Protein AF-A0A838QRA5-F1 (afdb_monomer)

Structure (mmCIF, N/CA/C/O backbone):
data_AF-A0A838QRA5-F1
#
_entry.id   AF-A0A838QRA5-F1
#
loop_
_atom_site.group_PDB
_atom_site.id
_atom_site.type_symbol
_atom_site.label_atom_id
_atom_site.label_alt_id
_atom_site.label_comp_id
_atom_site.label_asym_id
_atom_site.label_entity_id
_atom_site.label_seq_id
_atom_site.pdbx_PDB_ins_code
_atom_site.Cartn_x
_atom_site.Cartn_y
_atom_site.Cartn_z
_atom_site.occupancy
_atom_site.B_iso_or_equiv
_atom_site.auth_seq_id
_atom_site.auth_comp_id
_atom_site.auth_asym_id
_atom_site.auth_atom_id
_atom_site.pdbx_PDB_model_num
ATOM 1 N N . PHE A 1 1 ? 23.128 -7.949 -1.759 1.00 39.28 1 PHE A N 1
ATOM 2 C CA . PHE A 1 1 ? 23.248 -6.479 -1.742 1.00 39.28 1 PHE A CA 1
ATOM 3 C C . PHE A 1 1 ? 24.211 -6.076 -2.852 1.00 39.28 1 PHE A C 1
ATOM 5 O O . PHE A 1 1 ? 25.358 -6.506 -2.819 1.00 39.28 1 PHE A O 1
ATOM 12 N N . SER A 1 2 ? 23.737 -5.412 -3.908 1.00 34.53 2 SER A N 1
ATOM 13 C CA . SER A 1 2 ? 24.536 -5.115 -5.107 1.00 34.53 2 SER A CA 1
ATOM 14 C C . SER A 1 2 ? 25.533 -3.980 -4.898 1.00 34.53 2 SER A C 1
ATOM 16 O O . SER A 1 2 ? 25.293 -3.049 -4.135 1.00 34.53 2 SER A O 1
ATOM 18 N N . ARG A 1 3 ? 26.631 -4.028 -5.664 1.00 39.44 3 ARG A N 1
ATOM 19 C CA . ARG A 1 3 ? 27.638 -2.956 -5.774 1.00 39.44 3 ARG A CA 1
ATOM 20 C C . ARG A 1 3 ? 27.070 -1.627 -6.301 1.00 39.44 3 ARG A C 1
ATOM 22 O O . ARG A 1 3 ? 27.737 -0.615 -6.137 1.00 39.44 3 ARG A O 1
ATOM 29 N N . ASP A 1 4 ? 25.857 -1.607 -6.854 1.00 37.72 4 ASP A N 1
ATOM 30 C CA . ASP A 1 4 ? 25.163 -0.371 -7.251 1.00 37.72 4 ASP A CA 1
ATOM 31 C C . ASP A 1 4 ? 24.810 0.516 -6.042 1.00 37.72 4 ASP A C 1
ATOM 33 O O . ASP A 1 4 ? 24.827 1.736 -6.160 1.00 37.72 4 ASP A O 1
ATOM 37 N N . MET A 1 5 ? 24.614 -0.064 -4.850 1.00 40.56 5 MET A N 1
ATOM 38 C CA . MET A 1 5 ? 24.409 0.699 -3.607 1.00 40.56 5 MET A CA 1
ATOM 39 C C . MET A 1 5 ? 25.704 1.347 -3.074 1.00 40.56 5 MET A C 1
ATOM 41 O O . MET A 1 5 ? 25.651 2.187 -2.186 1.00 40.56 5 MET A O 1
ATOM 45 N N . MET A 1 6 ? 26.876 0.966 -3.603 1.00 39.62 6 MET A N 1
ATOM 46 C CA . MET A 1 6 ? 28.181 1.534 -3.216 1.00 39.62 6 MET A CA 1
ATOM 47 C C . MET A 1 6 ? 28.592 2.735 -4.088 1.00 39.62 6 MET A C 1
ATOM 49 O O . MET A 1 6 ? 29.693 3.256 -3.921 1.00 39.62 6 MET A O 1
ATOM 53 N N . ILE A 1 7 ? 27.752 3.138 -5.052 1.00 44.69 7 ILE A N 1
ATOM 54 C CA . ILE A 1 7 ? 28.046 4.188 -6.048 1.00 44.69 7 ILE A CA 1
ATOM 55 C C . ILE A 1 7 ? 26.979 5.305 -6.036 1.00 44.69 7 ILE A C 1
ATOM 57 O O . ILE A 1 7 ? 27.157 6.349 -6.665 1.00 44.69 7 ILE A O 1
ATOM 61 N N . GLU A 1 8 ? 25.904 5.175 -5.254 1.00 43.09 8 GLU A N 1
ATOM 62 C CA . GLU A 1 8 ? 25.133 6.348 -4.829 1.00 43.09 8 GLU A CA 1
ATOM 63 C C . GLU A 1 8 ? 26.026 7.218 -3.929 1.00 43.09 8 GLU A C 1
ATOM 65 O O . GLU A 1 8 ? 26.366 6.835 -2.814 1.00 43.09 8 GLU A O 1
ATOM 70 N N . GLY A 1 9 ? 26.473 8.368 -4.449 1.00 49.22 9 GLY A N 1
ATOM 71 C CA . GLY A 1 9 ? 27.368 9.288 -3.738 1.00 49.22 9 GLY A CA 1
ATOM 72 C C . GLY A 1 9 ? 28.720 9.559 -4.404 1.00 49.22 9 GLY A C 1
ATOM 73 O O . GLY A 1 9 ? 29.540 10.250 -3.804 1.00 49.22 9 GLY A O 1
AT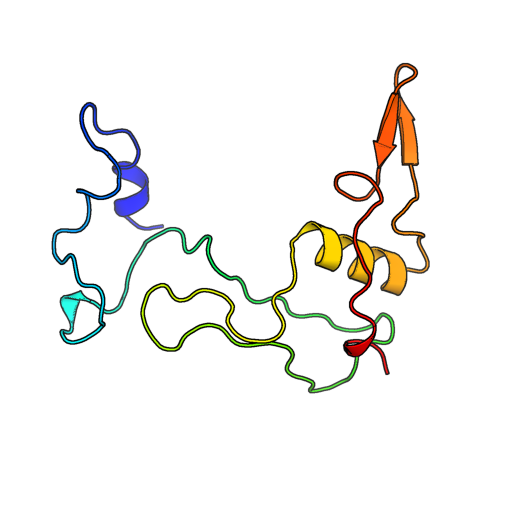OM 74 N N . VAL A 1 10 ? 28.976 9.077 -5.630 1.00 55.06 10 VAL A N 1
ATOM 75 C CA . VAL A 1 10 ? 30.166 9.512 -6.389 1.00 55.06 10 VAL A CA 1
ATOM 76 C C . VAL A 1 10 ? 30.063 11.014 -6.685 1.00 55.06 10 VAL A C 1
ATOM 78 O O . VAL A 1 10 ? 29.119 11.425 -7.369 1.00 55.06 10 VAL A O 1
ATOM 81 N N . PRO A 1 11 ? 31.016 11.843 -6.214 1.00 54.41 11 PRO A N 1
ATOM 82 C CA . PRO A 1 11 ? 31.009 13.275 -6.488 1.00 54.41 11 PRO A CA 1
ATOM 83 C C . PRO A 1 11 ? 30.951 13.548 -7.997 1.00 54.41 11 PRO A C 1
ATOM 85 O O . PRO A 1 11 ? 31.796 13.070 -8.752 1.00 54.41 11 PRO A O 1
ATOM 88 N N . GLY A 1 12 ? 29.937 14.300 -8.434 1.00 66.31 12 GLY A N 1
ATOM 89 C CA . GLY A 1 12 ? 29.703 14.642 -9.843 1.00 66.31 12 GLY A CA 1
ATOM 90 C C . GLY A 1 12 ? 28.721 13.734 -10.595 1.00 66.31 12 GLY A C 1
ATOM 91 O O . GLY A 1 12 ? 28.327 14.089 -11.703 1.00 66.31 12 GLY A O 1
ATOM 92 N N . SER A 1 13 ? 28.280 12.614 -10.011 1.00 64.44 13 SER A N 1
ATOM 93 C CA . SER A 1 13 ? 27.235 11.773 -10.610 1.00 64.44 13 SER A CA 1
ATOM 94 C C . SER A 1 13 ? 25.835 12.349 -10.376 1.00 64.44 13 SER A C 1
ATOM 96 O O . SER A 1 13 ? 25.538 12.897 -9.317 1.00 64.44 13 SER A O 1
ATOM 98 N N . THR A 1 14 ? 24.945 12.175 -11.356 1.00 64.06 14 THR A N 1
ATOM 99 C CA . THR A 1 14 ? 23.531 12.597 -11.280 1.00 64.06 14 THR A CA 1
ATOM 100 C C . THR A 1 14 ? 22.562 11.434 -11.042 1.00 64.06 14 THR A C 1
ATOM 102 O O . THR A 1 14 ? 21.353 11.602 -11.215 1.00 64.06 14 THR A O 1
ATOM 105 N N . ALA A 1 15 ? 23.069 10.237 -10.717 1.00 62.53 15 ALA A N 1
ATOM 106 C CA . ALA A 1 15 ? 22.354 8.949 -10.676 1.00 62.53 15 ALA A CA 1
ATOM 107 C C . ALA A 1 15 ? 21.796 8.464 -12.035 1.00 62.53 15 ALA A C 1
ATOM 109 O O . ALA A 1 15 ? 21.827 7.268 -12.358 1.00 62.53 15 ALA A O 1
ATOM 110 N N . LYS A 1 16 ? 21.344 9.390 -12.891 1.00 60.25 16 LYS A N 1
ATOM 111 C CA . LYS A 1 16 ? 20.894 9.136 -14.268 1.00 60.25 16 LYS A CA 1
ATOM 112 C C . LYS A 1 16 ? 22.022 8.665 -15.191 1.00 60.25 16 LYS A C 1
ATOM 114 O O . LYS A 1 16 ? 21.743 7.999 -16.184 1.00 60.25 16 LYS A O 1
ATOM 119 N N . ASP A 1 17 ? 23.265 8.987 -14.856 1.00 63.25 17 ASP A N 1
ATOM 120 C CA . ASP A 1 17 ? 24.495 8.662 -15.587 1.00 63.25 17 ASP A CA 1
ATOM 121 C C . ASP A 1 17 ? 25.165 7.353 -15.134 1.00 63.25 17 ASP A C 1
ATOM 123 O O . ASP A 1 17 ? 26.145 6.917 -15.728 1.00 63.25 17 ASP A O 1
ATOM 127 N N . GLN A 1 18 ? 24.62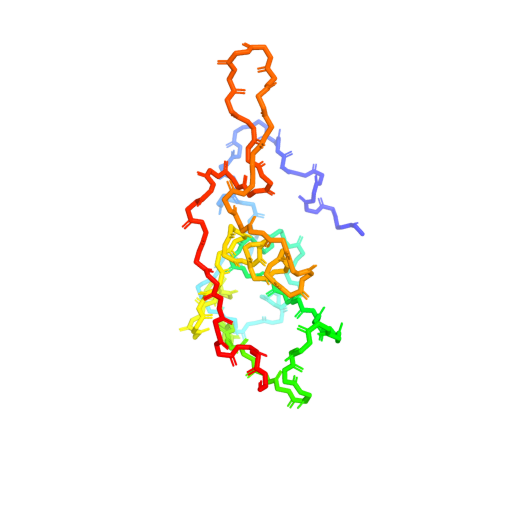6 6.686 -14.110 1.00 62.16 18 GLN A N 1
ATOM 128 C CA . GLN A 1 18 ? 25.261 5.505 -13.514 1.00 62.16 18 GLN A CA 1
ATOM 129 C C . GLN A 1 18 ? 25.002 4.200 -14.281 1.00 62.16 18 GLN A C 1
ATOM 131 O O . GLN A 1 18 ? 25.675 3.198 -14.048 1.00 62.16 18 GLN A O 1
ATOM 136 N N . SER A 1 19 ? 24.020 4.172 -15.190 1.00 66.81 19 SER A N 1
ATOM 137 C CA . SER A 1 19 ? 23.758 2.978 -16.000 1.00 66.81 19 SER A CA 1
ATOM 138 C C . SER A 1 19 ? 24.677 2.958 -17.216 1.00 66.81 19 SER A C 1
ATOM 140 O O . SER A 1 19 ? 24.563 3.808 -18.094 1.00 66.81 19 SER A O 1
ATOM 142 N N . ARG A 1 20 ? 25.546 1.944 -17.297 1.00 68.00 20 ARG A N 1
ATOM 143 C CA . ARG A 1 20 ? 26.390 1.689 -18.479 1.00 68.00 20 ARG A CA 1
ATOM 144 C C . ARG A 1 20 ? 25.611 1.138 -19.684 1.00 68.00 20 ARG A C 1
ATOM 146 O O . ARG A 1 20 ? 26.171 1.059 -20.767 1.00 68.00 20 ARG A O 1
ATOM 153 N N . ALA A 1 21 ? 24.342 0.776 -19.491 1.00 72.88 21 ALA A N 1
ATOM 154 C CA . ALA A 1 21 ? 23.424 0.267 -20.509 1.00 72.88 21 ALA A CA 1
ATOM 155 C C . ALA A 1 21 ? 22.076 0.995 -20.380 1.00 72.88 21 ALA A C 1
ATOM 157 O O . ALA A 1 21 ? 21.060 0.436 -19.956 1.00 72.88 21 ALA A O 1
ATOM 158 N N . LYS A 1 22 ? 22.104 2.308 -20.635 1.00 71.75 22 LYS A N 1
ATOM 159 C CA . LYS A 1 22 ? 20.916 3.158 -20.562 1.00 71.75 22 LYS A CA 1
ATOM 160 C C . LYS A 1 22 ? 20.007 2.845 -21.750 1.00 71.75 22 LYS A C 1
ATOM 162 O O . LYS A 1 22 ? 20.376 3.096 -22.889 1.00 71.75 22 LYS A O 1
ATOM 167 N N . SER A 1 23 ? 18.812 2.355 -21.455 1.00 74.88 23 SER A N 1
ATOM 168 C CA . SER A 1 23 ? 17.766 2.110 -22.440 1.00 74.88 23 SER A CA 1
ATOM 169 C C . SER A 1 23 ? 16.399 2.360 -21.812 1.00 74.88 23 SER A C 1
ATOM 171 O O . SER A 1 23 ? 16.215 2.134 -20.609 1.00 74.88 23 SER A O 1
ATOM 173 N N . ASP A 1 24 ? 15.457 2.806 -22.637 1.00 74.88 24 ASP A N 1
ATOM 174 C CA . ASP A 1 24 ? 14.048 2.960 -22.272 1.00 74.88 24 ASP A CA 1
ATOM 175 C C . ASP A 1 24 ? 13.279 1.636 -22.400 1.00 74.88 24 ASP A C 1
ATOM 177 O O . ASP A 1 24 ? 12.219 1.489 -21.809 1.00 74.88 24 ASP A O 1
ATOM 181 N N . THR A 1 25 ? 13.840 0.641 -23.097 1.00 76.19 25 THR A N 1
ATOM 182 C CA . THR A 1 25 ? 13.242 -0.692 -23.290 1.00 76.19 25 THR A CA 1
ATOM 183 C C . THR A 1 25 ? 14.229 -1.811 -22.944 1.00 76.19 25 THR A C 1
ATOM 185 O O . THR A 1 25 ? 15.452 -1.636 -22.973 1.00 76.19 25 THR A O 1
ATOM 188 N N . LEU A 1 26 ? 13.713 -2.988 -22.588 1.00 76.88 26 LEU A N 1
ATOM 189 C CA . LEU A 1 26 ? 14.523 -4.151 -22.214 1.00 76.88 26 LEU A CA 1
ATOM 190 C C . LEU A 1 26 ? 14.774 -5.049 -23.439 1.00 76.88 26 LEU A C 1
ATOM 192 O O . LEU A 1 26 ? 14.058 -6.016 -23.649 1.00 76.88 26 LEU A O 1
ATOM 196 N N . GLN A 1 27 ? 15.762 -4.706 -24.274 1.00 82.75 27 GLN A N 1
ATOM 197 C CA . GLN A 1 27 ? 16.059 -5.460 -25.513 1.00 82.75 27 GLN A CA 1
ATOM 198 C C . GLN A 1 27 ? 17.257 -6.426 -25.447 1.00 82.75 27 GLN A C 1
ATOM 200 O O . GLN A 1 27 ? 17.329 -7.370 -26.227 1.00 82.75 27 GLN A O 1
ATOM 205 N N . GLU A 1 28 ? 18.204 -6.214 -24.534 1.00 81.31 28 GLU A N 1
ATOM 206 C CA . GLU A 1 28 ? 19.463 -6.961 -24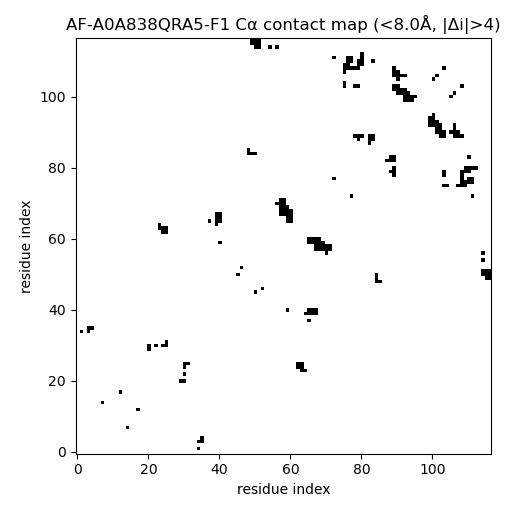.462 1.00 81.31 28 GLU A CA 1
ATOM 207 C C . GLU A 1 28 ? 19.614 -7.598 -23.083 1.00 81.31 28 GLU A C 1
ATOM 209 O O . GLU A 1 28 ? 19.094 -7.074 -22.099 1.00 81.31 28 GLU A O 1
ATOM 214 N N . MET A 1 29 ? 20.391 -8.680 -22.977 1.00 79.69 29 MET A N 1
ATOM 215 C CA . MET A 1 29 ? 20.625 -9.375 -21.701 1.00 79.69 29 MET A CA 1
ATOM 216 C C . MET A 1 29 ? 21.155 -8.449 -20.597 1.00 79.69 29 MET A C 1
ATOM 218 O O . MET A 1 29 ? 20.796 -8.618 -19.436 1.00 79.69 29 MET A O 1
ATOM 222 N N . VAL A 1 30 ? 21.952 -7.436 -20.955 1.00 75.56 30 VAL A N 1
ATOM 223 C CA . VAL A 1 30 ? 22.487 -6.434 -20.016 1.00 75.56 30 VAL A CA 1
ATOM 224 C C . VAL A 1 30 ? 21.408 -5.500 -19.445 1.00 75.56 30 VAL A C 1
ATOM 226 O O . VAL A 1 30 ? 21.618 -4.873 -18.408 1.00 75.56 30 VAL A O 1
ATOM 229 N N . HIS A 1 31 ? 20.238 -5.409 -20.086 1.00 74.69 31 HIS A N 1
ATOM 230 C CA . HIS A 1 31 ? 19.097 -4.650 -19.576 1.00 74.69 31 HIS A CA 1
ATOM 231 C C . HIS A 1 31 ? 18.324 -5.411 -18.484 1.00 74.69 31 HIS A C 1
ATOM 233 O O . HIS A 1 31 ? 17.603 -4.779 -17.710 1.00 74.69 31 HIS A O 1
ATOM 239 N N . TYR A 1 32 ? 18.485 -6.737 -18.387 1.00 68.31 32 TYR A N 1
ATOM 240 C CA . TYR A 1 32 ? 17.856 -7.590 -17.375 1.00 68.31 32 TYR A CA 1
ATOM 241 C C . TYR A 1 32 ? 18.753 -7.755 -16.134 1.00 68.31 32 TYR A C 1
ATOM 243 O O . TYR A 1 32 ? 19.967 -7.581 -16.193 1.00 68.31 32 TYR A O 1
ATOM 251 N N . GLY A 1 33 ? 18.163 -8.080 -14.976 1.00 63.62 33 GLY A N 1
ATOM 252 C CA . GLY A 1 33 ? 18.918 -8.224 -13.717 1.00 63.62 33 GLY A CA 1
ATOM 253 C C . GLY A 1 33 ? 19.330 -6.893 -13.072 1.00 63.62 33 GLY A C 1
ATOM 254 O O . GLY A 1 33 ? 20.294 -6.842 -12.304 1.00 63.62 33 GLY A O 1
ATOM 255 N N . LEU A 1 34 ? 18.595 -5.823 -13.394 1.00 58.69 34 LEU A N 1
ATOM 256 C CA . LEU A 1 34 ? 18.747 -4.481 -12.835 1.00 58.69 34 LEU A CA 1
ATOM 257 C C . LEU A 1 34 ? 18.794 -4.526 -11.302 1.00 58.69 34 LEU A C 1
ATOM 259 O O . LEU A 1 34 ? 17.814 -4.853 -10.642 1.00 58.69 34 LEU A O 1
ATOM 263 N N . HIS A 1 35 ? 19.940 -4.155 -10.742 1.00 60.28 35 HIS A N 1
ATOM 264 C CA . HIS A 1 35 ? 20.216 -4.158 -9.306 1.00 60.28 35 HIS A CA 1
ATOM 265 C C . HIS A 1 35 ? 20.042 -2.759 -8.691 1.00 60.28 35 HIS A C 1
ATOM 267 O O . HIS A 1 35 ? 20.839 -2.320 -7.861 1.00 60.28 35 HIS A O 1
ATOM 273 N N . ARG A 1 36 ? 18.987 -2.058 -9.124 1.00 61.28 36 ARG A N 1
ATOM 274 C CA . ARG A 1 36 ? 18.635 -0.703 -8.681 1.00 61.28 36 ARG A CA 1
ATOM 275 C C . ARG A 1 36 ? 17.541 -0.726 -7.616 1.00 61.28 36 ARG A C 1
ATOM 277 O O . ARG A 1 36 ? 16.775 -1.681 -7.524 1.00 61.28 36 ARG A O 1
ATOM 284 N N . HIS A 1 37 ? 17.429 0.364 -6.859 1.00 63.94 37 HIS A N 1
ATOM 285 C CA . HIS A 1 37 ? 16.245 0.627 -6.047 1.00 63.94 37 HIS A CA 1
ATOM 286 C C . HIS A 1 37 ? 15.056 0.927 -6.971 1.00 63.94 37 HIS A C 1
ATOM 288 O O . HIS A 1 37 ? 14.966 2.004 -7.560 1.00 63.94 37 HIS A O 1
ATOM 294 N N . PHE A 1 38 ? 14.152 -0.041 -7.129 1.00 66.44 38 PHE A N 1
ATOM 295 C CA . PHE A 1 38 ? 12.882 0.160 -7.827 1.00 66.44 38 PHE A CA 1
ATOM 296 C C . PHE A 1 38 ? 11.914 0.874 -6.890 1.00 66.44 38 PHE A C 1
ATOM 298 O O . PHE A 1 38 ? 11.161 0.251 -6.153 1.00 66.44 38 PHE A O 1
ATOM 305 N N . THR A 1 39 ? 11.958 2.203 -6.886 1.00 66.94 39 THR A N 1
ATOM 306 C CA . THR A 1 39 ? 11.054 3.024 -6.066 1.00 66.94 39 THR A CA 1
ATOM 307 C C . THR A 1 39 ? 9.668 3.189 -6.692 1.00 66.94 39 THR A C 1
ATOM 309 O O . THR A 1 39 ? 8.752 3.671 -6.037 1.00 66.94 39 THR A O 1
ATOM 312 N N . GLY A 1 40 ? 9.505 2.784 -7.956 1.00 75.62 40 GLY A N 1
ATOM 313 C CA . GLY A 1 40 ? 8.270 2.941 -8.727 1.00 75.62 40 GLY A CA 1
ATOM 314 C C . GLY A 1 40 ? 7.171 1.915 -8.438 1.00 75.62 40 GLY A C 1
ATOM 315 O O . GLY A 1 40 ? 6.050 2.081 -8.919 1.00 75.62 40 GLY A O 1
ATOM 316 N N . GLY A 1 41 ? 7.473 0.856 -7.685 1.00 83.88 41 GLY A N 1
ATOM 317 C CA . GLY A 1 41 ? 6.515 -0.195 -7.361 1.00 83.88 41 GLY A CA 1
ATOM 318 C C . GLY A 1 41 ? 7.078 -1.205 -6.367 1.00 83.88 41 GLY A C 1
ATOM 319 O O . GLY A 1 41 ? 8.279 -1.460 -6.327 1.00 83.88 41 GLY A O 1
ATOM 320 N N . SER A 1 42 ? 6.195 -1.784 -5.562 1.00 86.62 42 SER A N 1
ATOM 321 C CA . SER A 1 42 ? 6.495 -2.872 -4.634 1.00 86.62 42 SER A CA 1
ATOM 322 C C . SER A 1 42 ? 5.353 -3.888 -4.656 1.00 86.62 42 SER A C 1
ATOM 324 O O . SER A 1 42 ? 4.261 -3.607 -5.151 1.00 86.62 42 SER A O 1
ATOM 326 N N . SER A 1 43 ? 5.606 -5.089 -4.140 1.00 91.44 43 SER A N 1
ATOM 327 C CA . SER A 1 43 ? 4.574 -6.108 -3.952 1.00 91.44 43 SER A CA 1
ATOM 328 C C . SER A 1 43 ? 4.375 -6.353 -2.464 1.00 91.44 43 SER A C 1
ATOM 330 O O . SER A 1 43 ? 5.346 -6.507 -1.723 1.00 91.44 43 SER A O 1
ATOM 332 N N . VAL A 1 44 ? 3.116 -6.402 -2.035 1.00 95.44 44 VAL A N 1
ATOM 333 C CA . VAL A 1 44 ? 2.732 -6.617 -0.637 1.00 95.44 44 VAL A CA 1
ATOM 334 C C . VAL A 1 44 ? 1.773 -7.798 -0.574 1.00 95.44 44 VAL A C 1
ATOM 336 O O . VAL A 1 44 ? 0.787 -7.847 -1.306 1.00 95.44 44 VAL A O 1
ATOM 339 N N . LEU A 1 45 ? 2.071 -8.753 0.305 1.00 96.62 45 LEU A N 1
ATOM 340 C CA . LEU A 1 45 ? 1.180 -9.863 0.621 1.00 96.62 45 LEU A CA 1
ATOM 341 C C . LEU A 1 45 ? 0.357 -9.505 1.861 1.00 96.62 45 LEU A C 1
ATOM 343 O O . LEU A 1 45 ? 0.925 -9.217 2.912 1.00 96.62 45 LEU A O 1
ATOM 347 N N . LEU A 1 46 ? -0.968 -9.578 1.744 1.00 96.75 46 LEU A N 1
ATOM 348 C CA . LEU A 1 46 ? -1.900 -9.429 2.862 1.00 96.75 46 LEU A CA 1
ATOM 349 C C . LEU A 1 46 ? -2.620 -10.757 3.121 1.00 96.75 46 LEU A C 1
ATOM 351 O O . LEU A 1 46 ? -2.999 -11.462 2.186 1.00 96.75 46 LEU A O 1
ATOM 355 N N . PHE A 1 47 ? -2.816 -11.096 4.395 1.00 95.94 47 PHE A N 1
ATOM 356 C CA . PHE A 1 47 ? -3.554 -12.283 4.824 1.00 95.94 47 PHE A CA 1
ATOM 357 C C . PHE A 1 47 ? -4.266 -12.017 6.155 1.00 95.94 47 PHE A C 1
ATOM 359 O O . PHE A 1 47 ? -3.670 -11.465 7.078 1.00 95.94 47 PHE A O 1
ATOM 366 N N . GLY A 1 48 ? -5.527 -12.446 6.268 1.00 95.69 48 GLY A N 1
ATOM 367 C CA . GLY A 1 48 ? -6.377 -12.153 7.427 1.00 95.69 48 GLY A CA 1
ATOM 368 C C . GLY A 1 48 ? -7.048 -10.776 7.338 1.00 95.69 48 GLY A C 1
ATOM 369 O O . GLY A 1 48 ? -7.085 -10.170 6.274 1.00 95.69 48 GLY A O 1
ATOM 370 N N . GLY A 1 49 ? -7.641 -10.296 8.436 1.00 95.25 49 GLY A N 1
ATOM 371 C CA . GLY A 1 49 ? -8.247 -8.953 8.487 1.00 95.25 49 GLY A CA 1
ATOM 372 C C . GLY A 1 49 ? -9.383 -8.708 7.480 1.00 95.25 49 GLY A C 1
ATOM 373 O O . GLY A 1 49 ? -9.620 -7.569 7.102 1.00 95.25 49 GLY A O 1
ATOM 374 N N . GLY A 1 50 ? -10.049 -9.768 7.004 1.00 96.56 50 GLY A N 1
ATOM 375 C CA . GLY A 1 50 ? -11.152 -9.675 6.040 1.00 96.56 50 GLY A CA 1
ATOM 376 C C . GLY A 1 50 ? -10.742 -9.500 4.573 1.00 96.56 50 GLY A C 1
ATOM 377 O O . GLY A 1 50 ? -11.618 -9.306 3.736 1.00 96.56 50 GLY A O 1
ATOM 378 N N . VAL A 1 51 ? -9.450 -9.569 4.224 1.00 97.75 51 VAL A N 1
ATOM 379 C CA . VAL A 1 51 ? -9.018 -9.437 2.818 1.00 97.75 51 VAL A CA 1
ATOM 380 C C . VAL A 1 51 ? -9.434 -10.644 1.965 1.00 97.75 51 VAL A C 1
ATOM 382 O O . VAL A 1 51 ? -9.458 -11.785 2.439 1.00 97.75 51 VAL A O 1
ATOM 385 N N . LYS A 1 52 ? -9.730 -10.409 0.682 1.00 98.06 52 LYS A N 1
ATOM 386 C CA . LYS A 1 52 ? -10.111 -11.452 -0.282 1.00 98.06 52 LYS A CA 1
ATOM 387 C C . LYS A 1 52 ? -9.014 -12.508 -0.427 1.00 98.06 52 LYS A C 1
ATOM 389 O O . LYS A 1 52 ? -7.838 -12.206 -0.629 1.00 98.06 52 LYS A O 1
ATOM 394 N N . ARG A 1 53 ? -9.409 -13.783 -0.400 1.00 97.50 53 ARG A N 1
ATOM 395 C CA . ARG A 1 53 ? -8.495 -14.916 -0.605 1.00 97.50 53 ARG A CA 1
ATOM 396 C C . ARG A 1 53 ? -8.169 -15.097 -2.088 1.00 97.50 53 ARG A C 1
ATOM 398 O O . ARG A 1 53 ? -9.075 -15.155 -2.910 1.00 97.50 53 ARG A O 1
ATOM 405 N N . GLY A 1 54 ? -6.887 -15.300 -2.405 1.00 96.50 54 GLY A N 1
ATOM 406 C CA . GLY A 1 54 ? -6.448 -15.628 -3.769 1.00 96.50 54 GLY A CA 1
ATOM 407 C C . GLY A 1 54 ? -6.695 -14.500 -4.772 1.00 96.50 54 GLY A C 1
ATOM 408 O O . GLY A 1 54 ? -6.938 -14.765 -5.944 1.00 96.50 54 GLY A O 1
ATOM 409 N N . PHE A 1 55 ? -6.677 -13.255 -4.298 1.00 97.56 55 PHE A N 1
ATOM 410 C CA . PHE A 1 55 ? -6.990 -12.074 -5.087 1.00 97.56 55 PHE A CA 1
ATOM 411 C C . PHE A 1 55 ? -5.714 -11.301 -5.429 1.00 97.56 55 PHE A C 1
ATOM 413 O O . PHE A 1 55 ? -4.902 -11.017 -4.551 1.00 97.56 55 PHE A O 1
ATOM 420 N N . LEU A 1 56 ? -5.544 -10.973 -6.711 1.00 97.44 56 LEU A N 1
ATOM 421 C CA . LEU 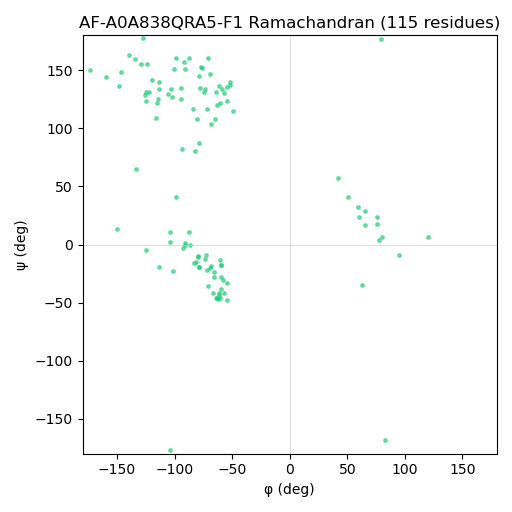A 1 56 ? -4.461 -10.126 -7.203 1.00 97.44 56 LEU A CA 1
ATOM 422 C C . LEU A 1 56 ? -5.013 -8.726 -7.469 1.00 97.44 56 LEU A C 1
ATOM 424 O O . LEU A 1 56 ? -5.988 -8.579 -8.207 1.00 97.44 56 LEU A O 1
ATOM 428 N N . TYR A 1 57 ? -4.370 -7.710 -6.899 1.00 97.38 57 TYR A N 1
ATOM 429 C CA . TYR A 1 57 ? -4.774 -6.318 -7.043 1.00 97.38 57 TYR A CA 1
ATOM 430 C C . TYR A 1 57 ? -3.621 -5.472 -7.578 1.00 97.38 57 TYR A C 1
ATOM 432 O O . TYR A 1 57 ? -2.545 -5.423 -6.985 1.00 97.38 57 TYR A O 1
ATOM 440 N N . GLY A 1 58 ? -3.878 -4.801 -8.698 1.00 95.88 58 GLY A N 1
ATOM 441 C CA . GLY A 1 58 ? -2.904 -3.969 -9.392 1.00 95.88 58 GLY A CA 1
ATOM 442 C C . GLY A 1 58 ? -1.906 -4.736 -10.262 1.00 95.88 58 GLY A C 1
ATOM 443 O O . GLY A 1 58 ? -1.950 -5.960 -10.377 1.00 95.88 58 GLY A O 1
ATOM 444 N N . GLU A 1 59 ? -1.051 -3.978 -10.943 1.00 95.19 59 GLU A N 1
ATOM 445 C CA . GLU A 1 59 ? -0.040 -4.480 -11.881 1.00 95.19 59 GLU A CA 1
ATOM 446 C C . GLU A 1 59 ? 1.052 -3.422 -12.079 1.00 95.19 59 GLU A C 1
ATOM 448 O O . GLU A 1 59 ? 0.759 -2.223 -12.115 1.00 95.19 59 GLU A O 1
ATOM 453 N N . THR A 1 60 ? 2.303 -3.856 -12.234 1.00 91.19 60 THR A N 1
ATOM 454 C CA . THR A 1 60 ? 3.428 -3.007 -12.651 1.00 91.19 60 THR A CA 1
ATOM 455 C C . THR A 1 60 ? 3.737 -3.206 -14.129 1.00 91.19 60 THR A C 1
ATOM 457 O O . THR A 1 60 ? 3.550 -4.303 -14.646 1.00 91.19 60 THR A O 1
ATOM 460 N N . ALA A 1 61 ? 4.260 -2.180 -14.802 1.00 88.25 61 ALA A N 1
ATOM 461 C CA . ALA A 1 61 ? 4.670 -2.284 -16.201 1.00 88.25 61 ALA A CA 1
ATOM 462 C C . ALA A 1 61 ? 5.612 -3.481 -16.430 1.00 88.25 61 ALA A C 1
ATOM 464 O O . ALA A 1 61 ? 6.530 -3.709 -15.644 1.00 88.25 61 ALA A O 1
ATOM 465 N N . ALA A 1 62 ? 5.393 -4.226 -17.519 1.00 83.50 62 ALA A N 1
ATOM 466 C CA . ALA A 1 62 ? 6.232 -5.366 -17.909 1.00 83.50 62 ALA A CA 1
ATOM 467 C C . ALA A 1 62 ? 7.640 -4.941 -18.370 1.00 83.50 62 ALA A C 1
ATOM 469 O O . ALA A 1 62 ? 8.578 -5.738 -18.368 1.00 83.50 62 ALA A O 1
ATOM 470 N N . GLU A 1 63 ? 7.786 -3.673 -18.751 1.00 77.94 63 GLU A N 1
ATOM 471 C CA . GLU A 1 63 ? 9.044 -3.045 -19.127 1.00 77.94 63 GLU A CA 1
ATOM 472 C C . GLU A 1 63 ? 9.275 -1.752 -18.337 1.00 77.94 63 GLU A C 1
ATOM 474 O O . GLU A 1 63 ? 8.462 -1.330 -17.508 1.00 77.94 63 GLU A O 1
ATOM 479 N N . ARG A 1 64 ? 10.427 -1.117 -18.565 1.00 74.75 64 ARG A N 1
ATOM 480 C CA . ARG A 1 64 ? 10.755 0.169 -17.941 1.00 74.75 64 ARG A CA 1
ATOM 481 C C . ARG A 1 64 ? 9.617 1.184 -18.163 1.00 74.75 64 ARG A C 1
ATOM 483 O O . ARG A 1 64 ? 9.069 1.245 -19.255 1.00 74.75 64 ARG A O 1
ATOM 490 N N . PRO A 1 65 ? 9.271 1.996 -17.147 1.00 76.81 65 PRO A N 1
ATOM 491 C CA . PRO A 1 65 ? 9.992 2.197 -15.888 1.00 76.81 65 PRO A CA 1
ATOM 492 C C . PRO A 1 65 ? 9.628 1.217 -14.755 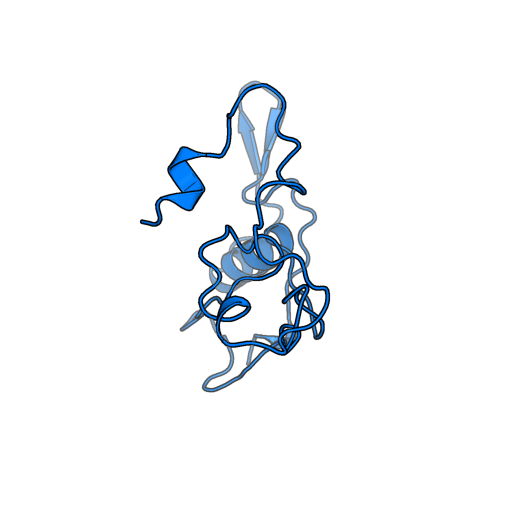1.00 76.81 65 PRO A C 1
ATOM 494 O O . PRO A 1 65 ? 10.076 1.439 -13.633 1.00 76.81 65 PRO A O 1
ATOM 497 N N . LEU A 1 66 ? 8.881 0.135 -15.029 1.00 80.00 66 LEU A N 1
ATOM 498 C CA . LEU A 1 66 ? 8.483 -0.888 -14.041 1.00 80.00 66 LEU A CA 1
ATOM 499 C C . LEU A 1 66 ? 7.666 -0.305 -12.867 1.00 80.00 66 LEU A C 1
ATOM 501 O O . LEU A 1 66 ? 7.764 -0.754 -11.727 1.00 80.00 66 LEU A O 1
ATOM 505 N N . VAL A 1 67 ? 6.879 0.737 -13.149 1.00 87.00 67 VAL A N 1
ATOM 506 C CA . VAL A 1 67 ? 6.004 1.416 -12.178 1.00 87.00 67 VAL A CA 1
ATOM 507 C C . VAL A 1 67 ? 4.640 0.739 -12.100 1.00 87.00 67 VAL A C 1
ATOM 509 O O . VAL A 1 67 ? 4.248 0.049 -13.040 1.00 87.00 67 VAL A O 1
ATOM 512 N N . ALA A 1 68 ? 3.891 0.964 -11.019 1.00 91.81 68 ALA A N 1
ATOM 513 C CA . ALA A 1 68 ? 2.487 0.555 -10.943 1.00 91.81 68 ALA A CA 1
ATOM 514 C C . ALA A 1 68 ? 1.650 1.249 -12.038 1.00 91.81 68 ALA A C 1
ATOM 516 O O . ALA A 1 68 ? 1.600 2.476 -12.103 1.00 91.81 68 ALA A O 1
ATOM 517 N N . ILE A 1 69 ? 0.999 0.461 -12.898 1.00 93.75 69 ILE A N 1
ATOM 518 C CA . ILE A 1 69 ? 0.180 0.933 -14.032 1.00 93.75 69 ILE A CA 1
ATOM 519 C C . ILE A 1 69 ? -1.308 0.617 -13.873 1.00 93.75 69 ILE A C 1
ATOM 521 O O . ILE A 1 69 ? -2.142 1.251 -14.515 1.00 93.75 69 ILE A O 1
ATOM 525 N N . LYS A 1 70 ? -1.655 -0.342 -13.011 1.00 95.88 70 LYS A N 1
ATOM 526 C CA . LYS A 1 70 ? -3.038 -0.713 -12.709 1.00 95.88 70 LYS A CA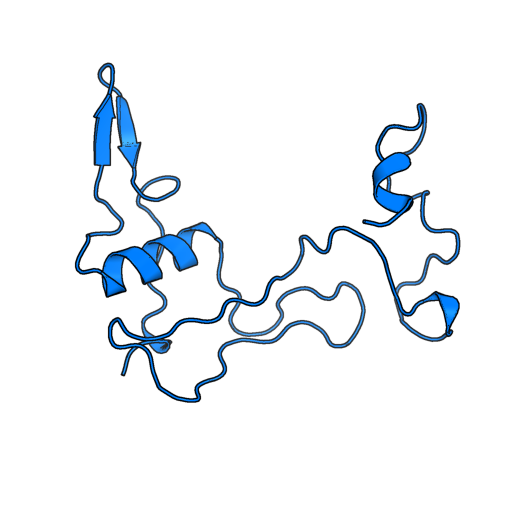 1
ATOM 527 C C . LYS A 1 70 ? -3.261 -0.618 -11.211 1.00 95.88 70 LYS A C 1
ATOM 529 O O . LYS A 1 70 ? -2.463 -1.161 -10.452 1.00 95.88 70 LYS A O 1
ATOM 534 N N . ASN A 1 71 ? -4.346 0.047 -10.820 1.00 96.38 71 ASN A N 1
ATOM 535 C CA . ASN A 1 71 ? -4.779 0.245 -9.43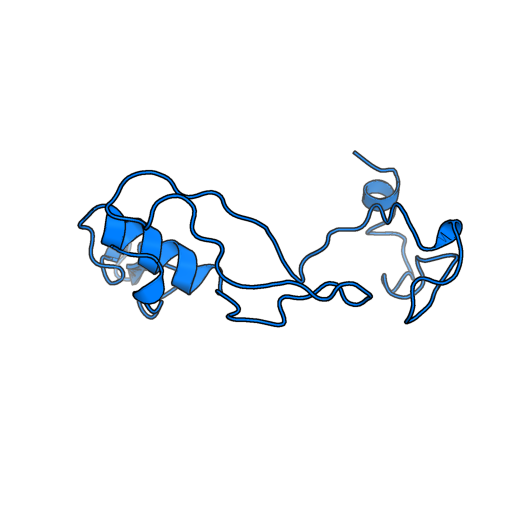5 1.00 96.38 71 ASN A CA 1
ATOM 536 C C . ASN A 1 71 ? -3.616 0.575 -8.473 1.00 96.38 71 ASN A C 1
ATOM 538 O O . ASN A 1 71 ? -3.383 -0.177 -7.524 1.00 96.38 71 ASN A O 1
ATOM 542 N N . PRO A 1 72 ? -2.838 1.644 -8.735 1.00 95.19 72 PRO A N 1
ATOM 543 C CA . PRO A 1 72 ? -1.710 1.996 -7.883 1.00 95.19 72 PRO A CA 1
ATOM 544 C C . PRO A 1 72 ? -2.191 2.301 -6.461 1.00 95.19 72 PRO A C 1
ATOM 546 O O . PRO A 1 72 ? -3.176 3.011 -6.271 1.00 95.19 72 PRO A O 1
ATOM 549 N N . VAL A 1 73 ? -1.473 1.780 -5.468 1.00 96.25 73 VAL A N 1
ATOM 550 C CA . VAL A 1 73 ? -1.744 2.024 -4.047 1.00 96.25 73 VAL A CA 1
ATOM 551 C C . VAL A 1 73 ? -0.560 2.782 -3.466 1.00 96.25 73 VAL A C 1
ATOM 553 O O . VAL A 1 73 ? 0.577 2.312 -3.540 1.00 96.25 73 VAL A O 1
ATOM 556 N N . SER A 1 74 ? -0.815 3.968 -2.914 1.00 95.00 74 SER A N 1
ATOM 557 C CA . SER A 1 74 ? 0.220 4.731 -2.217 1.00 95.00 74 SER A CA 1
ATOM 558 C C . SER A 1 74 ? 0.574 4.068 -0.879 1.00 95.00 74 SER A C 1
ATOM 560 O O . SER A 1 74 ? -0.206 3.294 -0.325 1.00 95.00 74 SER A O 1
ATOM 562 N N . VAL A 1 75 ? 1.743 4.386 -0.315 1.00 94.38 75 VAL A N 1
ATOM 563 C CA . VAL A 1 75 ? 2.124 3.888 1.023 1.00 94.38 75 VAL A CA 1
ATOM 564 C C . VAL A 1 75 ? 1.110 4.340 2.081 1.00 94.38 75 VAL A C 1
ATOM 566 O O . VAL A 1 75 ? 0.737 3.563 2.959 1.00 94.38 75 VAL A O 1
ATOM 569 N N . THR A 1 76 ? 0.612 5.570 1.962 1.00 96.81 76 THR A N 1
ATOM 570 C CA . THR A 1 76 ? -0.363 6.158 2.884 1.00 96.81 76 THR A CA 1
ATOM 571 C C . THR A 1 76 ? -1.717 5.438 2.816 1.00 96.81 76 THR A C 1
ATOM 573 O O . THR A 1 76 ? -2.285 5.118 3.862 1.00 96.81 76 THR A O 1
ATOM 576 N N . ASP A 1 77 ? -2.189 5.080 1.618 1.00 97.88 77 ASP A N 1
ATOM 577 C CA . ASP A 1 77 ? -3.428 4.304 1.419 1.00 97.88 77 ASP A CA 1
ATOM 578 C C . ASP A 1 77 ? -3.274 2.842 1.858 1.00 97.88 77 ASP A C 1
ATOM 580 O O . ASP A 1 77 ? -4.185 2.252 2.446 1.00 97.88 77 ASP A O 1
ATOM 584 N N . LEU A 1 78 ? -2.093 2.251 1.644 1.00 97.56 78 LEU A N 1
ATOM 585 C CA . LEU A 1 78 ? -1.778 0.913 2.141 1.00 97.56 78 LEU A CA 1
ATOM 586 C C . LEU A 1 78 ? -1.827 0.875 3.674 1.00 97.56 78 LEU A C 1
ATOM 588 O O . LEU A 1 78 ? -2.464 -0.012 4.242 1.00 97.56 78 LEU A O 1
ATOM 592 N N . HIS A 1 79 ? -1.203 1.844 4.353 1.00 97.81 79 HIS A N 1
ATOM 593 C CA . HIS A 1 79 ? -1.277 1.952 5.811 1.00 97.81 79 HIS A CA 1
ATOM 594 C C . HIS A 1 79 ? -2.721 2.152 6.285 1.00 97.81 79 HIS A C 1
ATOM 596 O O . HIS A 1 79 ? -3.158 1.444 7.191 1.00 97.81 79 HIS A O 1
ATOM 602 N N . ALA A 1 80 ? -3.490 3.046 5.651 1.00 98.38 80 ALA A N 1
ATOM 603 C CA . ALA A 1 80 ? -4.907 3.238 5.969 1.00 98.38 80 ALA A CA 1
ATOM 604 C C . ALA A 1 80 ? -5.716 1.937 5.831 1.00 98.38 80 ALA A C 1
ATOM 606 O O . ALA A 1 80 ? -6.533 1.604 6.694 1.00 98.38 80 ALA A O 1
ATOM 607 N N . THR A 1 81 ? -5.442 1.161 4.784 1.00 98.38 81 THR A N 1
ATOM 608 C CA . THR A 1 81 ? -6.076 -0.140 4.554 1.00 98.38 81 THR A CA 1
ATOM 609 C C . THR A 1 81 ? -5.724 -1.145 5.649 1.00 98.38 81 THR A C 1
ATOM 611 O O . THR A 1 81 ? -6.619 -1.789 6.195 1.00 98.38 81 THR A O 1
ATOM 614 N N . ILE A 1 82 ? -4.447 -1.243 6.032 1.00 97.94 82 ILE A N 1
ATOM 615 C CA . ILE A 1 82 ? -3.993 -2.149 7.098 1.00 97.94 82 ILE A CA 1
ATOM 616 C C . ILE A 1 82 ? -4.613 -1.768 8.449 1.00 97.94 82 ILE A C 1
ATOM 618 O O . ILE A 1 82 ? -5.135 -2.641 9.139 1.00 97.94 82 ILE A O 1
ATOM 622 N N . PHE A 1 83 ? -4.626 -0.483 8.819 1.00 98.00 83 PHE A N 1
ATOM 623 C CA . PHE A 1 83 ? -5.260 -0.045 10.069 1.00 98.00 83 PHE A CA 1
ATOM 624 C C . PHE A 1 83 ? -6.754 -0.357 10.090 1.00 98.00 83 PHE A C 1
ATOM 626 O O . PHE A 1 83 ? -7.252 -0.879 11.087 1.00 98.00 83 PHE A O 1
ATOM 633 N N . THR A 1 84 ? -7.446 -0.135 8.972 1.00 97.81 84 THR A N 1
ATOM 634 C CA . THR A 1 84 ? -8.870 -0.471 8.850 1.00 97.81 84 THR A CA 1
ATOM 635 C C . THR A 1 84 ? -9.107 -1.970 9.025 1.00 97.81 84 THR A C 1
ATOM 637 O O . THR A 1 84 ? -9.992 -2.359 9.785 1.00 97.81 84 THR A O 1
ATOM 640 N N . ALA A 1 85 ? -8.268 -2.820 8.420 1.00 97.69 85 ALA A N 1
ATOM 641 C CA . ALA A 1 85 ? -8.317 -4.275 8.596 1.00 97.69 85 ALA A CA 1
ATOM 642 C C . ALA A 1 85 ? -8.119 -4.710 10.063 1.00 97.69 85 ALA A C 1
ATOM 644 O O . ALA A 1 85 ? -8.624 -5.750 10.487 1.00 97.69 85 ALA A O 1
ATOM 645 N N . MET A 1 86 ? -7.391 -3.910 10.847 1.00 97.25 86 MET A N 1
ATOM 646 C CA . MET A 1 86 ? -7.170 -4.109 12.283 1.00 97.25 86 MET A CA 1
ATOM 647 C C . MET A 1 86 ? -8.274 -3.499 13.167 1.00 97.25 86 MET A C 1
ATOM 649 O O . MET A 1 86 ? -8.185 -3.589 14.390 1.00 97.25 86 MET A O 1
ATOM 653 N N . GLY A 1 87 ? -9.300 -2.864 12.587 1.00 96.69 87 GLY A N 1
ATOM 654 C CA . GLY A 1 87 ? -10.351 -2.161 13.330 1.00 96.69 87 GLY A CA 1
ATOM 655 C C . GLY A 1 87 ? -9.916 -0.807 13.906 1.00 96.69 87 GLY A C 1
ATOM 656 O O . GLY A 1 87 ? -10.563 -0.286 14.812 1.00 96.69 87 GLY A O 1
ATOM 657 N N . ILE A 1 88 ? -8.821 -0.234 13.403 1.00 97.56 88 ILE A N 1
ATOM 658 C CA . ILE A 1 88 ? -8.280 1.064 13.814 1.00 97.56 88 ILE A CA 1
ATOM 659 C C . ILE A 1 88 ? -8.633 2.100 12.747 1.00 97.56 88 ILE A C 1
ATOM 661 O O . ILE A 1 88 ? -8.445 1.874 11.553 1.00 97.56 88 ILE A O 1
ATOM 665 N N . SER A 1 89 ? -9.119 3.268 13.170 1.00 97.44 89 SER A N 1
ATOM 666 C CA . SER A 1 89 ? -9.372 4.372 12.243 1.00 97.44 89 SER A CA 1
ATOM 667 C C . SER A 1 89 ? -8.055 4.856 11.613 1.00 97.44 89 SER A C 1
ATOM 669 O O . SER A 1 89 ? -7.123 5.187 12.347 1.00 97.44 89 SER A O 1
ATOM 671 N N . PRO A 1 90 ? -7.966 5.017 10.280 1.00 97.06 90 PRO A N 1
ATOM 672 C CA . PRO A 1 90 ? -6.794 5.622 9.632 1.00 97.06 90 PRO A CA 1
ATOM 673 C C . PRO A 1 90 ? -6.492 7.060 10.085 1.00 97.06 90 PRO A C 1
ATOM 675 O O . PRO A 1 90 ? -5.387 7.560 9.869 1.00 97.06 90 PRO A O 1
ATOM 678 N N . LYS A 1 91 ? -7.484 7.715 10.707 1.00 97.06 91 LYS A N 1
ATOM 679 C CA . LYS A 1 91 ? -7.413 9.072 11.269 1.00 97.06 91 LYS A CA 1
ATOM 680 C C . LYS A 1 91 ? -6.980 9.103 12.731 1.00 97.06 91 LYS A C 1
ATOM 682 O O . LYS A 1 91 ? -6.936 10.182 13.313 1.00 97.06 91 LYS A O 1
ATOM 687 N N . THR A 1 92 ? -6.730 7.949 13.349 1.00 97.81 92 THR A N 1
ATOM 688 C CA . THR A 1 92 ? -6.245 7.906 14.727 1.00 97.81 92 THR A CA 1
ATOM 689 C C . THR A 1 92 ? -4.952 8.713 14.834 1.00 97.81 92 THR A C 1
ATOM 691 O O . THR A 1 92 ? -4.027 8.546 14.040 1.00 97.81 92 THR A O 1
ATOM 694 N N . GLU A 1 93 ? -4.902 9.599 15.822 1.00 97.19 93 GLU A N 1
ATOM 695 C CA . GLU A 1 93 ? -3.747 10.434 16.123 1.00 97.19 93 GLU A CA 1
ATOM 696 C C . GLU A 1 93 ? -3.462 10.441 17.621 1.00 97.19 93 GLU A C 1
ATOM 698 O O . GLU A 1 93 ? -4.339 10.174 18.448 1.00 97.19 93 GLU A O 1
ATOM 703 N N . PHE A 1 94 ? -2.229 10.792 17.960 1.00 97.00 94 PHE A N 1
ATOM 704 C CA . PHE A 1 94 ? -1.802 11.061 19.321 1.00 97.00 94 PHE A CA 1
ATOM 705 C C . PHE A 1 94 ? -1.237 12.476 19.397 1.00 97.00 94 PHE A C 1
ATOM 707 O O . PHE A 1 94 ? -0.386 12.859 18.595 1.00 97.00 94 PHE A O 1
ATOM 714 N N . THR A 1 95 ? -1.685 13.257 20.378 1.00 97.19 95 THR A N 1
ATOM 715 C CA . THR A 1 95 ? -1.136 14.596 20.612 1.00 97.19 95 THR A CA 1
ATOM 716 C C . THR A 1 95 ? 0.171 14.486 21.383 1.00 97.19 95 THR A C 1
ATOM 718 O O . THR A 1 95 ? 0.168 14.217 22.584 1.00 97.19 95 THR A O 1
ATOM 721 N N . ILE A 1 96 ? 1.287 14.747 20.707 1.00 96.38 96 ILE A N 1
ATOM 722 C CA . ILE A 1 96 ? 2.628 14.777 21.295 1.00 96.38 96 ILE A CA 1
ATOM 723 C C . ILE A 1 96 ? 3.137 16.213 21.212 1.00 96.38 96 ILE A C 1
ATOM 725 O O . ILE A 1 96 ? 3.109 16.828 20.150 1.00 96.38 96 ILE A O 1
ATOM 729 N N . GLU A 1 97 ? 3.541 16.788 22.346 1.00 96.06 97 GLU A N 1
ATOM 730 C CA . GLU A 1 97 ? 4.046 18.172 22.409 1.00 96.06 97 GLU A CA 1
ATOM 731 C C . GLU A 1 97 ? 3.117 19.209 21.735 1.00 96.06 97 GLU A C 1
ATOM 733 O O . GLU A 1 97 ? 3.563 20.140 21.066 1.00 96.06 97 GLU A O 1
ATOM 738 N N . LYS A 1 98 ? 1.796 19.064 21.929 1.00 95.31 98 LYS A N 1
ATOM 739 C CA . LYS A 1 98 ? 0.745 19.916 21.328 1.00 95.31 98 LYS A CA 1
ATOM 740 C C . LYS A 1 98 ? 0.639 19.825 19.794 1.00 95.31 98 LYS A C 1
ATOM 742 O O . LYS A 1 98 ? 0.016 20.694 19.188 1.00 95.31 98 LYS A O 1
ATOM 747 N N . ARG A 1 99 ? 1.215 18.796 19.164 1.00 95.56 99 ARG A N 1
ATOM 748 C CA . ARG A 1 99 ? 1.082 18.510 17.728 1.00 95.56 99 ARG A CA 1
ATOM 749 C C . ARG A 1 99 ? 0.449 17.132 17.511 1.00 95.56 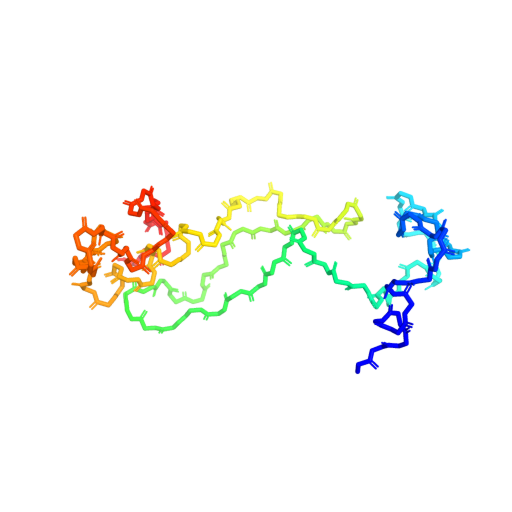99 ARG A C 1
ATOM 751 O O . ARG A 1 99 ? 0.774 16.211 18.261 1.00 95.56 99 ARG A O 1
ATOM 758 N N . PRO A 1 100 ? -0.434 16.973 16.515 1.00 95.56 100 PRO A N 1
ATOM 759 C CA . PRO A 1 100 ? -0.983 15.667 16.179 1.00 95.56 100 PRO A CA 1
ATOM 760 C C . PRO A 1 100 ? 0.065 14.802 15.470 1.00 95.56 100 PRO A C 1
ATOM 762 O O . PRO A 1 100 ? 0.740 15.260 14.548 1.00 95.56 100 PRO A O 1
ATOM 765 N N . PHE A 1 101 ? 0.181 13.546 15.896 1.00 96.50 101 PHE A N 1
ATOM 766 C CA . PHE A 1 101 ? 0.935 12.494 15.217 1.00 96.50 101 PHE A CA 1
ATOM 767 C C . PHE A 1 101 ? -0.037 11.405 14.780 1.00 96.50 101 PHE A C 1
ATOM 769 O O . PHE A 1 101 ? -0.582 10.682 15.616 1.00 96.50 101 PHE A O 1
ATOM 776 N N . TYR A 1 102 ? -0.267 11.308 13.474 1.00 96.75 102 TYR A N 1
ATOM 777 C CA . TYR A 1 102 ? -1.169 10.324 12.886 1.00 96.75 102 TYR A CA 1
ATOM 778 C C . TYR A 1 102 ? -0.532 8.933 12.838 1.00 96.75 102 TYR A C 1
ATOM 780 O O . TYR A 1 102 ? 0.686 8.785 12.751 1.00 96.75 102 TYR A O 1
ATOM 788 N N . VAL A 1 103 ? -1.377 7.900 12.870 1.00 94.44 103 VAL A N 1
ATOM 789 C CA . VAL A 1 103 ? -0.944 6.514 12.613 1.00 94.44 103 VAL A CA 1
ATOM 790 C C . VAL A 1 103 ? -0.610 6.278 11.134 1.00 94.44 103 VAL A C 1
ATOM 792 O O . VAL A 1 103 ? 0.142 5.368 10.801 1.00 94.44 103 VAL A O 1
ATOM 795 N N . THR A 1 104 ? -1.143 7.120 10.248 1.00 95.44 104 THR A N 1
ATOM 796 C CA . THR A 1 104 ? -0.748 7.249 8.838 1.00 95.44 104 THR A CA 1
ATOM 797 C C . THR A 1 104 ? 0.093 8.519 8.643 1.00 95.44 104 THR A C 1
ATOM 799 O O . THR A 1 104 ? 0.389 9.206 9.614 1.00 95.44 104 THR A O 1
ATOM 802 N N . GLU A 1 105 ? 0.500 8.847 7.412 1.00 95.06 105 GLU A N 1
ATOM 803 C CA . GLU A 1 105 ? 1.306 10.052 7.133 1.00 95.06 105 GLU A CA 1
ATOM 804 C C . GLU A 1 105 ? 0.656 11.340 7.672 1.00 95.06 105 GLU A C 1
ATOM 806 O O . GLU A 1 105 ? 1.313 12.136 8.340 1.00 95.06 105 GLU A O 1
ATOM 811 N N . ASP A 1 106 ? -0.640 11.532 7.411 1.00 95.25 106 ASP A N 1
ATOM 812 C CA . ASP A 1 106 ? -1.367 12.751 7.784 1.00 95.25 106 ASP A CA 1
ATOM 813 C C . ASP A 1 106 ? -2.867 12.530 8.078 1.00 95.25 106 ASP A C 1
ATOM 815 O O . ASP A 1 106 ? -3.646 13.485 8.116 1.00 95.25 106 ASP A O 1
ATOM 819 N N . GLY A 1 107 ? -3.301 11.275 8.236 1.00 95.31 107 GLY A N 1
ATOM 820 C CA . GLY A 1 107 ? -4.705 10.933 8.476 1.00 95.31 107 GLY A CA 1
ATOM 821 C C . GLY A 1 107 ? -5.604 10.979 7.234 1.00 95.31 107 GLY A C 1
ATOM 822 O O . GLY A 1 107 ? -6.813 10.782 7.364 1.00 95.31 107 GLY A O 1
ATOM 823 N N . LYS A 1 108 ? -5.069 11.239 6.031 1.00 96.31 108 LYS A N 1
ATOM 824 C CA . LYS A 1 108 ? -5.876 11.364 4.800 1.00 96.31 108 LYS A CA 1
ATOM 825 C C . LYS A 1 108 ? -5.814 10.159 3.867 1.00 96.31 108 LYS A C 1
ATOM 827 O O . LYS A 1 108 ? -6.454 10.197 2.815 1.00 96.31 108 LYS A O 1
ATOM 832 N N . GLY A 1 109 ? -5.091 9.106 4.247 1.00 96.56 109 GLY A N 1
ATOM 833 C CA . GLY A 1 109 ? -5.042 7.865 3.476 1.00 96.56 109 GLY A CA 1
ATOM 834 C C . GLY A 1 109 ? -6.439 7.303 3.216 1.00 96.56 109 GLY A C 1
ATOM 835 O O . GLY A 1 109 ? -7.293 7.290 4.107 1.00 96.56 109 GLY A O 1
ATOM 836 N N . GLN A 1 110 ? -6.668 6.869 1.983 1.00 97.69 110 GLN A N 1
ATOM 837 C CA . GLN A 1 110 ? -7.906 6.252 1.537 1.00 97.69 110 GLN A CA 1
ATOM 838 C C . GLN A 1 110 ? -7.789 4.737 1.639 1.00 97.69 110 GLN A C 1
ATOM 840 O O . GLN A 1 110 ? -6.786 4.132 1.267 1.00 97.69 110 GLN A O 1
ATOM 845 N N . VAL A 1 111 ? -8.832 4.114 2.170 1.00 98.31 111 VAL A N 1
ATOM 846 C CA . VAL A 1 111 ? -8.889 2.661 2.302 1.00 98.31 111 VAL A CA 1
ATOM 847 C C . VAL A 1 111 ? -9.154 2.055 0.929 1.00 98.31 111 VAL A C 1
ATOM 849 O O . VAL A 1 111 ? -10.076 2.468 0.229 1.00 98.31 111 VAL A O 1
ATOM 852 N N . VAL A 1 112 ? -8.374 1.044 0.550 1.00 98.25 112 VAL A N 1
ATOM 853 C CA . VAL A 1 112 ? -8.601 0.289 -0.685 1.00 98.25 112 VAL A CA 1
ATOM 854 C C . VAL A 1 112 ? -9.672 -0.770 -0.420 1.00 98.25 112 VAL A C 1
ATOM 856 O O . VAL A 1 112 ? -9.373 -1.939 -0.175 1.00 98.25 112 VAL A O 1
ATOM 859 N N . GLU A 1 113 ? -10.937 -0.348 -0.438 1.00 97.88 113 GLU A N 1
ATOM 860 C CA . GLU A 1 113 ? -12.088 -1.199 -0.092 1.00 97.88 113 GLU A CA 1
ATOM 861 C C . GLU A 1 113 ? -12.186 -2.461 -0.962 1.00 97.88 113 GLU A C 1
ATOM 863 O O . GLU A 1 113 ? -12.594 -3.521 -0.491 1.00 97.88 113 GLU A O 1
ATOM 868 N N . GLU A 1 114 ? -11.723 -2.384 -2.213 1.00 98.12 114 GLU A N 1
ATOM 869 C CA . GLU A 1 114 ? -11.716 -3.502 -3.161 1.00 98.12 114 GLU A CA 1
ATOM 870 C C . GLU A 1 114 ? -10.909 -4.722 -2.681 1.00 98.12 114 GLU A C 1
ATOM 872 O O . GLU A 1 114 ? -11.110 -5.825 -3.202 1.00 98.12 114 GLU A O 1
ATOM 877 N N . LEU A 1 115 ? -10.021 -4.554 -1.694 1.00 97.88 115 LEU A N 1
ATOM 878 C CA . LEU A 1 115 ? -9.236 -5.642 -1.112 1.00 97.88 115 LEU A CA 1
ATOM 879 C C . LEU A 1 115 ? -10.020 -6.502 -0.109 1.00 97.88 115 LEU A C 1
ATOM 881 O O . LEU A 1 115 ? -9.602 -7.635 0.138 1.00 97.88 115 LEU A O 1
ATOM 885 N N . PHE A 1 116 ? -11.135 -6.020 0.448 1.00 98.06 116 PHE A N 1
ATOM 886 C CA . PHE A 1 116 ? -11.927 -6.736 1.458 1.00 98.06 116 PHE A CA 1
ATOM 887 C C . PHE A 1 116 ? -13.039 -7.599 0.844 1.00 98.06 116 PHE A C 1
ATOM 889 O O . PHE A 1 116 ? -13.502 -7.320 -0.263 1.00 98.06 116 PHE A O 1
ATOM 896 N N . ALA A 1 117 ? -13.400 -8.689 1.535 1.00 95.00 117 ALA A N 1
ATOM 897 C CA . ALA A 1 117 ? -14.396 -9.689 1.126 1.00 95.00 117 ALA A CA 1
ATOM 898 C C . ALA A 1 117 ? -15.833 -9.342 1.537 1.00 95.00 117 ALA A C 1
ATOM 900 O O . ALA A 1 117 ? -16.012 -8.680 2.583 1.00 95.00 117 ALA A O 1
#

pLDDT: mean 83.59, std 17.84, range [34.53, 98.38]

Sequence (117 aa):
FSRDMMIEGVPGSTAKDQSRAKSDTLQEMVHYGLHRHFTGGSSVLLFGGGVKRGFLYGETAAERPLVAIKNPVSVTDLHATIFTAMGISPKTEFTIEKRPFYVTEDGKGQVVEELFA

Foldseek 3Di:
DDCLVVPVDDPPDPNQPPDPDDDQWDDDPSSPPDPDPLPQDDDDDDDALQFDPPDDAFAFDPTPPRHTDGRDADPQQVQCQVCVSVVHHQQDWDQDPNDTDTSGPHSPHHHPCVRGD

Mean predicted aligned error: 8.02 Å

Solvent-accessible surface area (backbone atoms only — not comparable to full-atom values): 7556 Å² total; per-residue (Å²): 136,55,74,59,72,75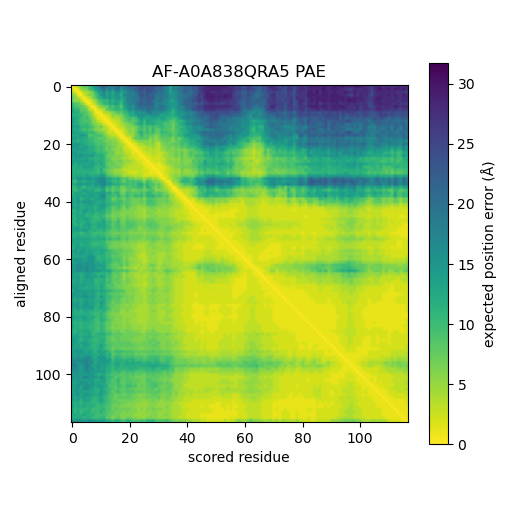,54,74,80,49,90,91,66,77,71,81,73,70,55,95,68,77,66,74,62,76,84,50,77,84,52,53,86,74,67,67,90,67,83,52,47,88,88,83,92,84,81,63,61,57,46,47,81,96,68,86,81,54,43,54,43,95,46,65,86,39,28,51,76,35,76,70,75,52,73,41,21,49,47,13,32,54,33,46,41,71,76,38,65,34,61,44,61,44,77,53,97,91,38,80,44,41,81,26,86,76,36,74,44,52,60,60,66,87,49,49,107

Secondary structure (DSSP, 8-state):
--GGGGTTT-TT--STT--SS--SS--SGGGSS--S--TT-------STTBPTT----EE-SSTT--EEES---HHHHHHHHHHHTT--TT-EEEETTEEEESSSSS-PPP-GGGB-

Radius of gyration: 19.03 Å; Cα contacts (8 Å, |Δi|>4): 125; chains: 1; bounding box: 45×36×48 Å

=== Feature glossary ===
The record interleaves many kinds of information about one protein. Here is each kind framed as the question it answers.

Q: What known structures does this most resemble?
A: Structural nearest neighbors (via Foldseek easy-search vs the PDB). Reported per hit: target PDB id, E-value, and alignment TM-score. A TM-score above ~0.5 is the conventional threshold for 'same fold'.

Q: Where is each backbone atom in 3D?
A: The mmCIF table is the protein's shape written out atom by atom. For each backbone N, Cα, C, and carbonyl O, it records an (x, y, z) coordinate triple in Å plus the residue type, chain letter, and residue number.

Q: What are the backbone torsion angles?
A: The φ/ψ torsion pair specifies the backbone conformation at each residue. φ rotates about the N–Cα bond, ψ about the Cα–C bond. Steric clashes forbid most of the (φ, ψ) plane — the allowed regions (α-helix basin, β-sheet basin, left-handed helix) are the Ramachandran-allowed regions.

Q: Which residues are buried vs exposed?
A: Solvent-accessible surface area (SASA) is the area in Å² traced out by the centre of a 1.4 Å probe sphere (a water molecule) rolled over the protein's van der Waals surface (Shrake–Rupley / Lee–Richards construction). Buried residues have near-zero SASA; fully exposed residues can exceed 200 Å². The total SASA scales roughly with the number of surface residues.

Q: How confident is the AlphaFold model at each residue?
A: pLDDT is the predicted lDDT-Cα score: AlphaFold's confidence that the local environment of each residue (all inter-atomic distances within 15 Å) is correctly placed. It is a per-residue number between 0 and 100, with higher meaning more reliable.

Q: What does the local fold look like, residue by residue?
A: 3Di is Foldseek's structural alphabet. Each residue is assigned one of twenty discrete states based on how its Cα sits relative to its spatial (not sequential) neighbors. Aligning 3Di strings finds structural homologs roughly as well as full 3D superposition, but orders of magnitude faster.

Q: How big and how compact is the whole molecule?
A: Radius of gyration (Rg) is the root-mean-square distance of Cα atoms from their centroid — a single number for overall size and compactness. A globular domain of N residues has Rg ≈ 2.2·N^0.38 Å; an extended or disordered chain has a much larger Rg. The Cα contact count is the number of residue pairs whose Cα atoms are within 8 Å and are more than four positions apart in sequence — a standard proxy for tertiary packing density. The bounding box is the smallest axis-aligned box enclosing all Cα atoms.

Q: Which residues are in helices, strands, or loops?
A: DSSP 8-state secondary structure assigns each residue one of H (α-helix), G (3₁₀-helix), I (π-helix), E (extended β-strand), B (isolated β-bridge), T (hydrogen-bonded turn), S (bend), or '-' (coil). The assignment is computed from backbone hydrogen-bond geometry via the Kabsch–Sander algorithm.

Q: How mobile is each atom in the crystal?
A: Crystallographic B-factors measure how much each atom's electron density is smeared out, in Å². They rise in mobile loops and surface residues and fall in the buried interior. In AlphaFold models this column is repurposed to hold pLDDT instead.

Q: What if only a Cα trace is available?
A: P-SEA three-state annotation labels each residue as helix, strand, or coil based purely on the geometry of the Cα trace. It serves as a fallback when the full backbone (and thus DSSP) is unavailable.

Q: What family and function is it annotated with?
A: Database cross-references. InterPro integrates a dozen domain/family signature databases into unified entries with residue-range hits. GO terms attach function/process/location labels with evidence codes. CATH codes position the fold in a four-level structural taxonomy. Organism is the NCBI-taxonomy species name.

Q: Are the domains correctly placed relative to each other?
A: Predicted Aligned Error (PAE) is an AlphaFold confidence matrix: entry (i, j) is the expected error in the position of residue j, in ångströms, when the prediction is superimposed on the true structure at residue i. Low PAE within a block of residues means that block is internally rigid and well-predicted; high PAE between two blocks means their relative placement is uncertain even if each block individually is confident.

Q: What do the diagnostic plots show?
A: Three diagnostic plots accompany the record. The Cα contact map visualizes the tertiary structure as a 2D adjacency matrix (8 Å cutoff, sequence-local contacts suppressed). The Ramachandran plot shows the distribution of backbone (φ, ψ) torsions, with points in the α and β basins reflecting secondary structure content. The PAE plot shows AlphaFold's inter-residue confidence as a color matrix.

Q: What is the amino-acid chain?
A: Primary structure: the covalent order of the twenty standard amino acids along the backbone. Two proteins with the same sequence will (almost always) fold to the same structure; two with 30% identity often share a fold but not the details.

Q: What do the rendered images show?
A: The six renders are orthographic views along the three Cartesian axes in both directions. Representation (cartoon, sticks, or surface) and color scheme (sequence-rainbow or by-chain) vary across proteins so the training set covers all the common visualization conventions.